Protein AF-A0A397C5X0-F1 (afdb_monomer_lite)

Structure (mmCIF, N/CA/C/O backbone):
data_AF-A0A397C5X0-F1
#
_entry.id   AF-A0A397C5X0-F1
#
loop_
_atom_site.group_PDB
_atom_site.id
_atom_site.type_symbol
_atom_site.label_atom_id
_atom_site.label_alt_id
_atom_site.label_comp_id
_atom_site.label_asym_id
_atom_site.label_entity_id
_atom_site.label_seq_id
_atom_site.pdbx_PDB_ins_code
_atom_site.Cartn_x
_atom_site.Cartn_y
_atom_site.Cartn_z
_atom_site.occupancy
_atom_site.B_iso_or_equiv
_atom_site.auth_seq_id
_atom_site.auth_comp_id
_atom_site.auth_asym_id
_atom_site.auth_atom_id
_atom_site.pdbx_PDB_model_num
ATOM 1 N N . MET A 1 1 ? 10.548 3.043 -4.271 1.00 57.44 1 MET A N 1
ATOM 2 C CA . MET A 1 1 ? 11.166 1.825 -4.833 1.00 57.44 1 MET A CA 1
ATOM 3 C C . MET A 1 1 ? 11.832 1.123 -3.682 1.00 57.44 1 MET A C 1
ATOM 5 O O . MET A 1 1 ? 12.838 1.619 -3.183 1.00 57.44 1 MET A O 1
ATOM 9 N N . ASP A 1 2 ? 11.217 0.028 -3.241 1.00 70.56 2 ASP A N 1
ATOM 10 C CA . ASP A 1 2 ? 11.502 -0.545 -1.924 1.00 70.56 2 ASP A CA 1
ATOM 11 C C . ASP A 1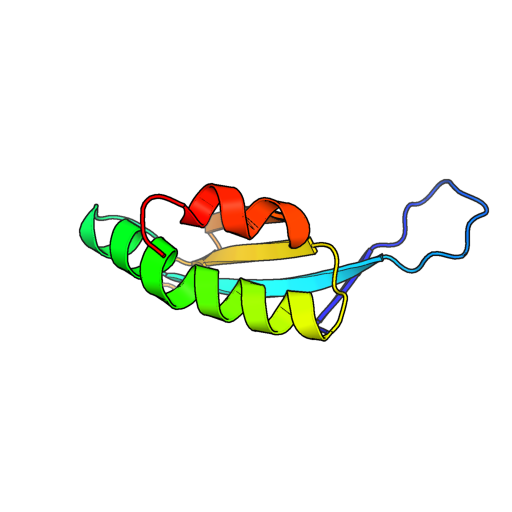 2 ? 11.999 -1.998 -2.005 1.00 70.56 2 ASP A C 1
ATOM 13 O O . ASP A 1 2 ? 12.645 -2.470 -1.073 1.00 70.56 2 ASP A O 1
ATOM 17 N N . GLY A 1 3 ? 11.743 -2.707 -3.113 1.00 68.12 3 GLY A N 1
ATOM 18 C CA . GLY A 1 3 ? 12.231 -4.070 -3.327 1.00 68.12 3 GLY A CA 1
ATOM 19 C C . GLY A 1 3 ? 12.330 -4.474 -4.800 1.00 68.12 3 GLY A C 1
ATOM 20 O O . GLY A 1 3 ? 11.703 -3.875 -5.675 1.00 68.12 3 GLY A O 1
ATOM 21 N N . VAL A 1 4 ? 13.121 -5.518 -5.051 1.00 69.12 4 VAL A N 1
ATOM 22 C CA . VAL A 1 4 ? 13.273 -6.206 -6.340 1.00 69.12 4 VAL A CA 1
ATOM 23 C C . VAL A 1 4 ? 12.874 -7.662 -6.138 1.00 69.12 4 VAL A C 1
ATOM 25 O O . VAL A 1 4 ? 13.376 -8.318 -5.224 1.00 69.12 4 VAL A O 1
ATOM 28 N N . THR A 1 5 ? 11.989 -8.177 -6.983 1.00 61.56 5 THR A N 1
ATOM 29 C CA . THR A 1 5 ? 11.722 -9.613 -7.077 1.00 61.56 5 THR A CA 1
ATOM 30 C C . THR A 1 5 ? 12.474 -10.173 -8.275 1.00 61.56 5 THR A C 1
ATOM 32 O O . THR A 1 5 ? 12.162 -9.827 -9.410 1.00 61.56 5 THR A O 1
ATOM 35 N N . ALA A 1 6 ? 13.461 -11.029 -8.015 1.00 53.41 6 ALA A N 1
ATOM 36 C CA . ALA A 1 6 ? 14.097 -11.845 -9.042 1.00 53.41 6 ALA A CA 1
ATOM 37 C C . ALA A 1 6 ? 13.353 -13.185 -9.132 1.00 53.41 6 ALA A C 1
ATOM 39 O O . ALA A 1 6 ? 13.321 -13.949 -8.160 1.00 53.41 6 ALA A O 1
ATOM 40 N N . SER A 1 7 ? 12.728 -13.454 -10.275 1.00 53.69 7 SER A N 1
ATOM 41 C CA . SER A 1 7 ? 12.253 -14.789 -10.645 1.00 53.69 7 SER A CA 1
ATOM 42 C C . SER A 1 7 ? 13.474 -15.697 -10.797 1.00 53.69 7 SER A C 1
ATOM 44 O O . SER A 1 7 ? 14.461 -15.290 -11.401 1.00 53.69 7 SER A O 1
ATOM 46 N N . LYS A 1 8 ? 13.460 -16.903 -10.220 1.00 50.38 8 LYS A N 1
ATOM 47 C CA . LYS A 1 8 ? 14.651 -17.770 -10.195 1.00 50.38 8 LYS A CA 1
ATOM 48 C C . LYS A 1 8 ? 14.930 -18.541 -11.493 1.00 50.38 8 LYS A C 1
ATOM 50 O O . LYS A 1 8 ? 15.952 -19.213 -11.520 1.00 50.38 8 LYS A O 1
ATOM 55 N N . ASP A 1 9 ? 14.098 -18.428 -12.531 1.00 56.16 9 ASP A N 1
ATOM 56 C CA . ASP A 1 9 ? 14.128 -19.375 -13.658 1.00 56.16 9 ASP A CA 1
ATOM 57 C C . ASP A 1 9 ? 14.046 -18.786 -15.082 1.00 56.16 9 ASP A C 1
ATOM 59 O O . ASP A 1 9 ? 13.955 -19.575 -16.014 1.00 56.16 9 ASP A O 1
ATOM 63 N N . ASP A 1 10 ? 14.149 -17.473 -15.318 1.00 46.56 10 ASP A N 1
ATOM 64 C CA . ASP A 1 10 ? 14.104 -16.948 -16.695 1.00 46.56 10 ASP A CA 1
ATOM 65 C C . ASP A 1 10 ? 15.331 -16.099 -17.045 1.00 46.56 10 ASP A C 1
ATOM 67 O O . ASP A 1 10 ? 15.739 -15.211 -16.301 1.00 46.56 10 ASP A O 1
ATOM 71 N N . ASP A 1 11 ? 15.887 -16.385 -18.221 1.00 51.38 11 ASP A N 1
ATOM 72 C CA . ASP A 1 11 ? 16.971 -15.698 -18.945 1.00 51.38 11 ASP A CA 1
ATOM 73 C C . ASP A 1 11 ? 16.576 -14.265 -19.393 1.00 51.38 11 ASP A C 1
ATOM 75 O O . ASP A 1 11 ? 17.177 -13.694 -20.300 1.00 51.38 11 ASP A O 1
ATOM 79 N N . ASP A 1 12 ? 15.540 -13.684 -18.777 1.00 50.00 12 ASP A N 1
ATOM 80 C CA . ASP A 1 12 ? 15.015 -12.348 -19.046 1.00 50.00 12 ASP A CA 1
ATOM 81 C C . ASP A 1 12 ? 15.409 -11.424 -17.886 1.00 50.00 12 ASP A C 1
ATOM 83 O O . ASP A 1 12 ? 14.953 -11.563 -16.749 1.00 50.00 12 ASP A O 1
ATOM 87 N N . ASP A 1 13 ? 16.299 -10.474 -18.170 1.00 51.69 13 ASP A N 1
ATOM 88 C CA . ASP A 1 13 ? 16.845 -9.474 -17.239 1.00 51.69 13 ASP A CA 1
ATOM 89 C C . ASP A 1 13 ? 15.796 -8.405 -16.845 1.00 51.69 13 ASP A C 1
ATOM 91 O O . ASP A 1 13 ? 16.083 -7.218 -16.676 1.00 51.69 13 ASP A O 1
ATOM 95 N N . THR A 1 14 ? 14.525 -8.791 -16.716 1.00 56.81 14 THR A N 1
ATOM 96 C CA . THR A 1 14 ? 13.459 -7.915 -16.238 1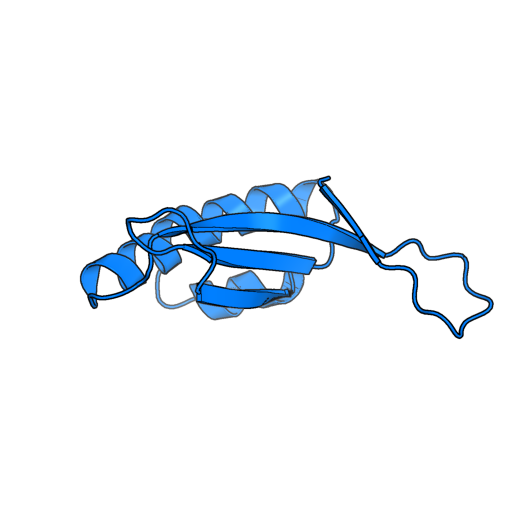.00 56.81 14 THR A CA 1
ATOM 97 C C . THR A 1 14 ? 13.418 -7.954 -14.721 1.00 56.81 14 THR A C 1
ATOM 99 O O . THR A 1 14 ? 12.683 -8.707 -14.085 1.00 56.81 14 THR A O 1
ATOM 102 N N . THR A 1 15 ? 14.222 -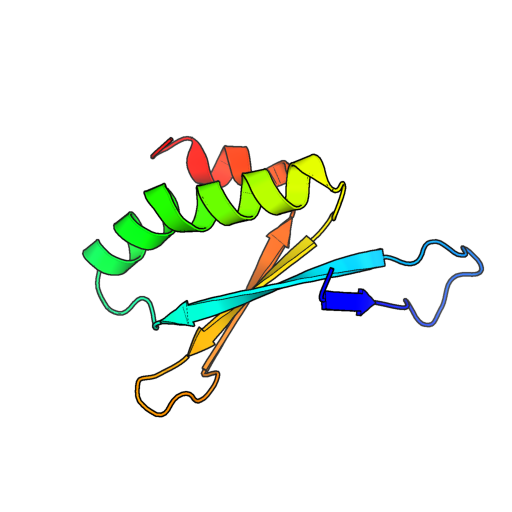7.087 -14.115 1.00 61.47 15 THR A N 1
ATOM 103 C CA . THR A 1 15 ? 14.106 -6.740 -12.696 1.00 61.47 15 THR A CA 1
ATOM 104 C C . THR A 1 15 ? 12.680 -6.248 -12.408 1.00 61.47 15 THR A C 1
ATOM 106 O O . THR A 1 15 ? 12.317 -5.119 -12.740 1.00 61.47 15 THR A O 1
ATOM 109 N N . HIS A 1 16 ? 11.853 -7.080 -11.770 1.00 74.88 16 HIS A N 1
ATOM 110 C CA . HIS A 1 16 ? 10.508 -6.681 -11.363 1.00 74.88 16 HIS A CA 1
ATOM 111 C C . HIS A 1 16 ? 10.579 -5.893 -10.056 1.00 74.88 16 HIS A C 1
ATOM 113 O O . HIS A 1 16 ? 10.863 -6.436 -8.984 1.00 74.88 16 HIS A O 1
ATOM 119 N N . TYR A 1 17 ? 10.327 -4.590 -10.141 1.00 83.94 17 TYR A N 1
ATOM 120 C CA . TYR A 1 17 ? 10.255 -3.732 -8.965 1.00 83.94 17 TYR A CA 1
ATOM 121 C C . TYR A 1 17 ? 8.937 -3.912 -8.217 1.00 83.94 17 TYR A C 1
ATOM 123 O O . TYR A 1 17 ? 7.869 -4.053 -8.814 1.00 83.94 17 TYR A O 1
ATOM 131 N N . VAL A 1 18 ? 9.018 -3.843 -6.890 1.00 89.50 18 VAL A N 1
ATOM 132 C CA . VAL A 1 18 ? 7.860 -3.892 -5.998 1.00 89.50 18 VAL A CA 1
ATOM 133 C C . VAL A 1 18 ? 7.892 -2.698 -5.047 1.00 89.50 18 VAL A C 1
ATOM 135 O O . VAL A 1 18 ? 8.934 -2.347 -4.487 1.00 89.50 18 VAL A O 1
ATOM 138 N N . GLU A 1 19 ? 6.733 -2.074 -4.849 1.00 92.06 19 GLU A N 1
ATOM 139 C CA . GLU A 1 19 ? 6.535 -1.035 -3.837 1.00 92.06 19 GLU A CA 1
ATOM 140 C C . GLU A 1 19 ? 5.977 -1.669 -2.557 1.00 92.06 19 GLU A C 1
ATOM 142 O O . GLU A 1 19 ? 5.001 -2.427 -2.601 1.00 92.06 19 GLU A O 1
ATOM 147 N N . LEU A 1 20 ? 6.575 -1.354 -1.405 1.00 93.75 20 LEU A N 1
ATOM 148 C CA . LEU A 1 20 ? 6.189 -1.919 -0.116 1.00 93.75 20 LEU A CA 1
ATOM 149 C C . LEU A 1 20 ? 5.467 -0.863 0.712 1.00 93.75 20 LEU A C 1
ATOM 151 O O . LEU A 1 20 ? 6.025 0.150 1.125 1.00 93.75 20 LEU A O 1
ATOM 155 N N . LYS A 1 21 ? 4.199 -1.120 1.018 1.00 93.69 21 LYS A N 1
ATOM 156 C CA . LYS A 1 21 ? 3.384 -0.256 1.869 1.00 93.69 21 LYS A CA 1
ATOM 157 C C . LYS A 1 21 ? 2.966 -0.992 3.120 1.00 93.69 21 LYS A C 1
ATOM 159 O O . LYS A 1 21 ? 2.832 -2.209 3.151 1.00 93.69 21 LYS A O 1
ATOM 164 N N . THR A 1 22 ? 2.721 -0.235 4.178 1.00 94.00 22 THR A N 1
ATOM 165 C CA . THR A 1 22 ? 2.177 -0.789 5.413 1.00 94.00 22 THR A CA 1
ATOM 166 C C . THR A 1 22 ? 1.001 0.036 5.903 1.00 94.00 22 THR A C 1
ATOM 168 O O . THR A 1 22 ? 0.976 1.262 5.768 1.00 94.00 22 THR A O 1
ATOM 171 N N . PHE A 1 23 ? 0.012 -0.633 6.486 1.00 94.38 23 PHE A N 1
ATOM 172 C CA . PHE A 1 23 ? -1.175 0.001 7.041 1.00 94.38 23 PHE A CA 1
ATOM 173 C C . PHE A 1 23 ? -1.628 -0.696 8.326 1.00 94.38 23 PHE A C 1
ATOM 175 O O . PHE A 1 23 ? -1.219 -1.815 8.623 1.00 94.38 23 PHE A O 1
ATOM 182 N N . ARG A 1 24 ? -2.452 -0.023 9.131 1.00 93.75 24 ARG A N 1
ATOM 183 C CA . ARG A 1 24 ? -3.088 -0.650 10.301 1.00 93.75 24 ARG A CA 1
ATOM 184 C C . ARG A 1 24 ? -4.081 -1.725 9.859 1.00 93.75 24 ARG A C 1
ATOM 186 O O . ARG A 1 24 ? -4.641 -1.634 8.768 1.00 93.75 24 ARG A O 1
ATOM 193 N N . MET A 1 25 ? -4.336 -2.704 10.719 1.00 93.38 25 MET A N 1
ATOM 194 C CA . MET A 1 25 ? -5.381 -3.703 10.492 1.00 93.38 25 MET A CA 1
ATOM 195 C C . MET A 1 25 ? -6.753 -3.071 10.213 1.00 93.38 25 MET A C 1
ATOM 197 O O . MET A 1 25 ? -7.163 -2.099 10.850 1.00 93.38 25 MET A O 1
ATOM 201 N N . LEU A 1 26 ? -7.469 -3.647 9.244 1.00 92.69 26 LEU A N 1
ATOM 202 C CA . LEU A 1 26 ? -8.786 -3.192 8.795 1.00 92.69 26 LEU A CA 1
ATOM 203 C C . LEU A 1 26 ? -9.900 -3.905 9.573 1.00 92.69 26 LEU A C 1
ATOM 205 O O . LEU A 1 26 ? -10.621 -4.751 9.031 1.00 92.69 26 LEU A O 1
ATOM 209 N N . ASN A 1 27 ? -10.007 -3.575 10.859 1.00 90.56 27 ASN A N 1
ATOM 210 C CA . ASN A 1 27 ? -10.909 -4.255 11.791 1.00 90.56 27 ASN A CA 1
ATOM 211 C C . ASN A 1 27 ? -12.370 -3.816 11.631 1.00 90.56 27 ASN A C 1
ATOM 213 O O . ASN A 1 27 ? -13.275 -4.620 11.843 1.00 90.56 27 ASN A O 1
ATOM 217 N N . THR A 1 28 ? -12.614 -2.564 11.235 1.00 92.38 28 THR A N 1
ATOM 218 C CA . THR A 1 28 ? -13.972 -2.025 11.077 1.00 92.38 28 THR A CA 1
ATOM 219 C C . THR A 1 28 ? -14.316 -1.721 9.614 1.00 92.38 28 THR A C 1
ATOM 221 O O . THR A 1 28 ? -13.420 -1.458 8.804 1.00 92.38 28 THR A O 1
ATOM 224 N N . PRO A 1 29 ? -15.612 -1.673 9.247 1.00 90.31 29 PRO A N 1
ATOM 225 C CA . PRO A 1 29 ? -16.035 -1.218 7.919 1.00 90.31 29 PRO A CA 1
ATOM 226 C C . PRO A 1 29 ? -15.545 0.200 7.585 1.00 90.31 29 PRO A C 1
ATOM 228 O O . PRO A 1 29 ? -15.187 0.482 6.445 1.00 90.31 29 PRO A O 1
ATOM 231 N N . LYS A 1 30 ? -15.461 1.081 8.591 1.00 90.06 30 LYS A N 1
ATOM 232 C CA . LYS A 1 30 ? -14.949 2.450 8.434 1.00 90.06 30 LYS A CA 1
ATOM 233 C C . LYS A 1 30 ? -13.460 2.474 8.078 1.00 90.06 30 LYS A C 1
ATOM 235 O O . LYS A 1 30 ? -13.047 3.290 7.252 1.00 90.06 30 LYS A O 1
ATOM 240 N N . ASP A 1 31 ? -12.665 1.582 8.670 1.00 90.44 31 ASP A N 1
ATOM 241 C CA . ASP A 1 31 ? -11.243 1.445 8.334 1.00 90.44 31 ASP A CA 1
ATOM 242 C C . ASP A 1 31 ? -11.067 1.012 6.881 1.00 90.44 31 ASP A C 1
ATOM 244 O O . ASP A 1 31 ? -10.254 1.596 6.168 1.00 90.44 31 ASP A O 1
ATOM 248 N N . ARG A 1 32 ? -11.861 0.026 6.438 1.00 89.94 32 ARG A N 1
ATOM 249 C CA . ARG A 1 32 ? -11.846 -0.471 5.053 1.00 89.94 32 ARG A CA 1
ATOM 250 C C . ARG A 1 32 ? -12.182 0.634 4.064 1.00 89.94 32 ARG A C 1
ATOM 252 O O . ARG A 1 32 ? -11.386 0.897 3.173 1.00 89.94 32 ARG A O 1
ATOM 259 N N . PHE A 1 33 ? -13.276 1.356 4.302 1.00 88.81 33 PHE A N 1
ATOM 260 C CA . PHE A 1 33 ? -13.661 2.498 3.474 1.00 88.81 33 PHE A CA 1
ATOM 261 C C . PHE A 1 33 ? -12.560 3.566 3.405 1.00 88.81 33 PHE A C 1
ATOM 263 O O . PHE A 1 33 ? -12.223 4.059 2.333 1.00 88.81 33 PHE A O 1
ATOM 270 N N . THR A 1 34 ? -11.958 3.910 4.548 1.00 89.62 34 THR A N 1
ATOM 271 C CA . THR A 1 34 ? -10.876 4.907 4.603 1.00 89.62 34 THR A CA 1
ATOM 272 C C . THR A 1 34 ? -9.644 4.438 3.827 1.00 89.62 34 THR A C 1
ATOM 274 O O . THR A 1 34 ? -9.000 5.228 3.132 1.00 89.62 34 THR A O 1
ATOM 277 N N . PHE A 1 35 ? -9.309 3.154 3.942 1.00 91.38 35 PHE A N 1
ATOM 278 C CA . PHE A 1 35 ? -8.207 2.552 3.212 1.00 91.38 35 PHE A CA 1
ATOM 279 C C . PHE A 1 35 ? -8.464 2.579 1.704 1.00 91.38 35 PHE A C 1
ATOM 281 O O . PHE A 1 35 ? -7.658 3.151 0.977 1.00 91.38 35 PHE A O 1
ATOM 288 N N . GLU A 1 36 ? -9.600 2.050 1.252 1.00 88.62 36 GLU A N 1
ATOM 289 C CA . GLU A 1 36 ? -9.963 1.942 -0.165 1.00 88.62 36 GLU A CA 1
ATOM 290 C C . GLU A 1 36 ? -10.120 3.310 -0.836 1.00 88.62 36 GLU A C 1
ATOM 292 O O . GLU A 1 36 ? -9.639 3.502 -1.950 1.00 88.62 36 GLU A O 1
ATOM 297 N N . ARG A 1 37 ? -10.734 4.288 -0.159 1.00 86.94 37 ARG A N 1
ATOM 298 C CA . ARG A 1 37 ? -10.986 5.616 -0.735 1.00 86.94 37 ARG A CA 1
ATOM 299 C C . ARG A 1 37 ? -9.746 6.502 -0.791 1.00 86.94 37 ARG A C 1
ATOM 301 O O . ARG A 1 37 ? -9.555 7.216 -1.767 1.00 86.94 37 ARG A O 1
ATOM 308 N N . TYR A 1 38 ? -8.928 6.512 0.262 1.00 89.56 38 TYR A N 1
ATOM 309 C CA . TYR A 1 38 ? -7.862 7.513 0.393 1.00 89.56 38 TYR A CA 1
ATOM 310 C C . TYR A 1 38 ? -6.462 6.922 0.276 1.00 89.56 38 TYR A C 1
ATOM 312 O O . TYR A 1 38 ? -5.599 7.496 -0.384 1.00 89.56 38 TYR A O 1
ATOM 320 N N . LYS A 1 39 ? -6.198 5.796 0.948 1.00 91.75 39 LYS A N 1
ATOM 321 C CA . LYS A 1 39 ? -4.840 5.234 1.013 1.00 91.75 39 LYS A CA 1
ATOM 322 C C . LYS A 1 39 ? -4.499 4.438 -0.230 1.00 91.75 39 LYS A C 1
ATOM 324 O O . LY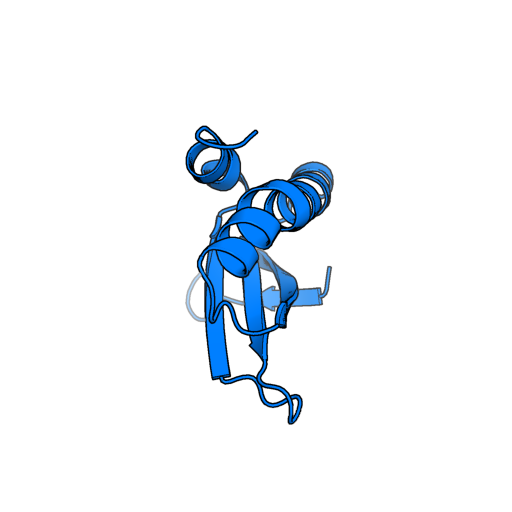S A 1 39 ? -3.413 4.612 -0.769 1.00 91.75 39 LYS A O 1
ATOM 329 N N . LEU A 1 40 ? -5.439 3.629 -0.697 1.00 90.00 40 LEU A N 1
ATOM 330 C CA . LEU A 1 40 ? -5.270 2.810 -1.882 1.00 90.00 40 LEU A CA 1
ATOM 331 C C . LEU A 1 40 ? -5.080 3.679 -3.134 1.00 90.00 40 LEU A C 1
ATOM 333 O O . LEU A 1 40 ? -4.168 3.420 -3.911 1.00 90.00 40 LEU A O 1
ATOM 337 N N . LEU A 1 41 ? -5.841 4.774 -3.253 1.00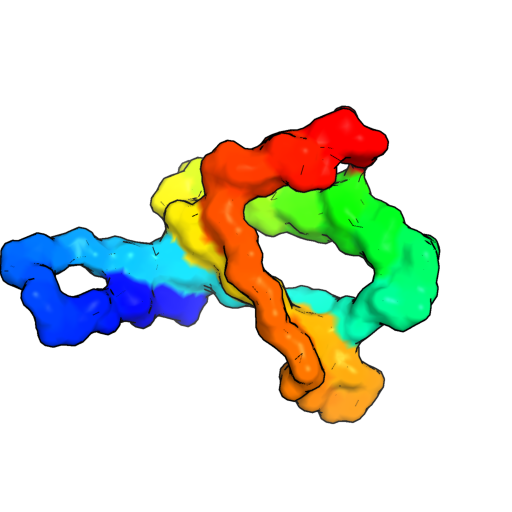 90.50 41 LEU A N 1
ATOM 338 C CA . LEU A 1 41 ? -5.664 5.773 -4.310 1.00 90.50 41 LEU A CA 1
ATOM 339 C C . LEU A 1 41 ? -4.273 6.427 -4.266 1.00 90.50 41 LEU A C 1
ATOM 341 O O . LEU A 1 41 ? -3.601 6.529 -5.289 1.00 90.50 41 LEU A O 1
ATOM 345 N N . ALA A 1 42 ? -3.812 6.842 -3.082 1.00 91.19 42 ALA A N 1
ATOM 346 C CA . ALA A 1 42 ? -2.486 7.442 -2.936 1.00 91.19 42 ALA A CA 1
ATOM 347 C C . ALA A 1 42 ? -1.360 6.462 -3.312 1.00 91.19 42 ALA A C 1
ATOM 349 O O . ALA A 1 42 ? -0.391 6.859 -3.955 1.00 91.19 42 ALA A O 1
ATOM 350 N N . PHE A 1 43 ? -1.493 5.184 -2.938 1.00 92.38 43 PHE A N 1
ATOM 351 C CA . PHE A 1 43 ? -0.536 4.144 -3.321 1.00 92.38 43 PHE A CA 1
ATOM 352 C C . PHE A 1 43 ? -0.541 3.914 -4.829 1.00 92.38 43 PHE A C 1
ATOM 354 O O . PHE A 1 43 ? 0.526 3.872 -5.434 1.00 92.38 43 PHE A O 1
ATOM 361 N N . TRP A 1 44 ? -1.730 3.841 -5.429 1.00 91.62 44 TRP A N 1
ATOM 362 C CA . TRP A 1 44 ? -1.879 3.686 -6.868 1.00 91.62 44 TRP A CA 1
ATOM 363 C C . TRP A 1 44 ? -1.191 4.815 -7.636 1.00 91.62 44 TRP A C 1
ATOM 365 O O . TRP A 1 44 ? -0.326 4.527 -8.453 1.00 91.62 44 TRP A O 1
ATOM 375 N N . ILE A 1 45 ? -1.494 6.085 -7.334 1.00 90.69 45 ILE A N 1
ATOM 376 C CA . ILE A 1 45 ? -0.882 7.228 -8.034 1.00 90.69 45 ILE A CA 1
ATOM 377 C C . ILE A 1 45 ? 0.645 7.188 -7.902 1.00 90.69 45 ILE A C 1
ATOM 379 O O . ILE A 1 45 ? 1.355 7.398 -8.883 1.00 90.69 45 ILE A O 1
ATOM 383 N N . GLN A 1 46 ? 1.164 6.889 -6.708 1.00 90.06 46 GLN A N 1
ATOM 384 C CA . GLN A 1 46 ? 2.607 6.845 -6.480 1.00 90.06 46 GLN A CA 1
ATOM 385 C C . GLN A 1 46 ? 3.295 5.755 -7.321 1.00 90.06 46 GLN A C 1
ATOM 387 O O . GLN A 1 46 ? 4.344 6.011 -7.908 1.00 90.06 46 GLN A O 1
ATOM 392 N N . SER A 1 47 ? 2.721 4.552 -7.386 1.00 88.50 47 SER A N 1
ATOM 393 C CA . SER A 1 47 ? 3.308 3.426 -8.121 1.00 88.50 47 SER A CA 1
ATOM 394 C C . SER A 1 47 ? 3.069 3.506 -9.626 1.00 88.50 47 SER A C 1
ATOM 396 O O . SER A 1 47 ? 3.961 3.151 -10.393 1.00 88.50 47 SER A O 1
ATOM 398 N N . TYR A 1 48 ? 1.915 4.025 -10.051 1.00 87.81 48 TYR A N 1
ATOM 399 C CA . TYR A 1 48 ? 1.561 4.199 -11.459 1.00 87.81 48 TYR A CA 1
ATOM 400 C C . TYR A 1 48 ? 2.504 5.185 -12.152 1.00 87.81 48 TYR A C 1
ATOM 402 O O . TYR A 1 48 ? 3.027 4.895 -13.223 1.00 87.81 48 TYR A O 1
ATOM 410 N N . LEU A 1 49 ? 2.798 6.322 -11.511 1.00 88.31 49 LEU A N 1
ATOM 411 C CA . LEU A 1 49 ? 3.676 7.347 -12.087 1.00 88.31 49 LEU A CA 1
ATOM 412 C C . LEU A 1 49 ? 5.128 6.882 -12.266 1.00 88.31 49 LEU A C 1
ATOM 414 O O . LEU A 1 49 ? 5.815 7.364 -13.161 1.00 88.31 49 LEU A O 1
ATOM 418 N N . VAL A 1 50 ? 5.600 5.970 -11.413 1.00 85.81 50 VAL A N 1
ATOM 419 C CA . VAL A 1 50 ? 6.983 5.459 -11.432 1.00 85.81 50 VAL A CA 1
ATOM 420 C C . VAL A 1 50 ? 7.086 4.133 -12.206 1.00 85.81 50 VAL A C 1
ATOM 422 O O . VAL A 1 50 ? 8.177 3.598 -12.369 1.00 85.81 50 VAL A O 1
ATOM 425 N N . GLY A 1 51 ? 5.966 3.603 -12.713 1.00 85.94 51 GLY A N 1
ATOM 426 C CA . GLY A 1 51 ? 5.937 2.365 -13.496 1.00 85.94 51 GLY A CA 1
ATOM 427 C C . GLY A 1 51 ? 6.211 1.104 -12.674 1.00 85.94 51 GLY A C 1
ATOM 428 O O . GLY A 1 51 ? 6.739 0.129 -13.200 1.00 85.94 51 GLY A O 1
ATOM 429 N N . VAL A 1 52 ? 5.890 1.109 -11.375 1.00 89.50 52 VAL A N 1
ATOM 430 C CA . VAL A 1 52 ? 6.064 -0.074 -10.523 1.00 89.50 52 VAL A CA 1
ATOM 431 C C . VAL A 1 52 ? 4.853 -0.998 -10.701 1.00 89.50 52 VAL A C 1
ATOM 433 O O . VAL A 1 52 ? 3.742 -0.589 -10.353 1.00 89.50 52 VAL A O 1
ATOM 436 N N . PRO A 1 53 ? 5.025 -2.241 -11.188 1.00 90.19 53 PRO A N 1
ATOM 437 C CA . PRO A 1 53 ? 3.907 -3.110 -11.570 1.00 90.19 53 PRO A CA 1
ATOM 438 C C . PRO A 1 53 ? 3.128 -3.675 -10.376 1.00 90.19 53 PRO A C 1
ATOM 440 O O . PRO A 1 53 ? 1.970 -4.076 -10.506 1.00 90.19 53 PRO A O 1
ATOM 443 N N . THR A 1 54 ? 3.745 -3.735 -9.194 1.00 91.06 54 THR A N 1
ATOM 444 C CA . THR A 1 54 ? 3.153 -4.392 -8.025 1.00 91.06 54 THR A CA 1
ATOM 445 C C . THR A 1 54 ? 3.348 -3.585 -6.749 1.00 91.06 54 THR A C 1
ATOM 447 O O . THR A 1 54 ? 4.454 -3.153 -6.419 1.00 91.06 54 THR A O 1
ATOM 450 N N . ILE A 1 55 ? 2.266 -3.455 -5.983 1.00 93.25 55 ILE A N 1
ATOM 451 C CA . ILE A 1 55 ? 2.241 -2.863 -4.645 1.00 93.25 55 ILE A CA 1
ATOM 452 C C . ILE A 1 55 ? 1.898 -3.960 -3.640 1.00 93.25 55 ILE A C 1
ATOM 454 O O . ILE A 1 55 ? 0.831 -4.567 -3.714 1.00 93.25 55 ILE A O 1
ATOM 458 N N . ARG A 1 56 ? 2.765 -4.205 -2.658 1.00 94.75 56 ARG A N 1
ATOM 459 C CA . ARG A 1 56 ? 2.484 -5.120 -1.542 1.00 94.75 56 ARG A CA 1
ATOM 460 C C . ARG A 1 56 ? 2.169 -4.318 -0.291 1.00 94.75 56 ARG A C 1
ATOM 462 O O . ARG A 1 56 ? 2.986 -3.528 0.174 1.00 94.75 56 ARG A O 1
ATOM 469 N N . VAL A 1 57 ? 0.972 -4.515 0.255 1.00 95.62 57 VAL A N 1
ATOM 470 C CA . VAL A 1 57 ? 0.503 -3.841 1.467 1.00 95.62 57 VAL A CA 1
ATOM 471 C C . VAL A 1 57 ? 0.503 -4.817 2.635 1.00 95.62 57 VAL A C 1
ATOM 473 O O . VAL A 1 57 ? -0.265 -5.777 2.669 1.00 95.62 57 VAL A O 1
ATOM 476 N N . GLY A 1 58 ? 1.338 -4.535 3.627 1.00 96.25 58 GLY A N 1
ATOM 477 C CA . GLY A 1 58 ? 1.352 -5.230 4.903 1.00 96.25 58 GLY A CA 1
ATOM 478 C C . GLY A 1 58 ? 0.433 -4.586 5.943 1.00 96.25 58 GLY A C 1
ATOM 479 O O . GLY A 1 58 ? 0.553 -3.397 6.238 1.00 96.25 58 GLY A O 1
ATOM 480 N N . PHE A 1 59 ? -0.454 -5.362 6.557 1.00 96.19 59 PHE A N 1
ATOM 481 C CA . PHE A 1 59 ? -1.336 -4.925 7.634 1.00 96.19 59 PHE A CA 1
ATOM 482 C C . PHE A 1 59 ? -0.784 -5.328 9.001 1.00 96.19 59 PHE A C 1
ATOM 484 O O . PHE A 1 59 ? -0.655 -6.516 9.322 1.00 96.19 59 PHE A O 1
ATOM 491 N N . ARG A 1 60 ? -0.464 -4.322 9.817 1.00 95.75 60 ARG A N 1
ATOM 492 C CA . ARG A 1 60 ? 0.105 -4.496 11.157 1.00 95.75 60 ARG A CA 1
ATOM 493 C C . ARG A 1 60 ? -0.932 -4.341 12.264 1.00 95.75 60 ARG A C 1
ATOM 495 O O . ARG A 1 60 ? -1.844 -3.514 12.156 1.00 95.75 60 ARG A O 1
ATOM 502 N N . ASN A 1 61 ? -0.764 -5.119 13.328 1.00 92.62 61 ASN A N 1
ATOM 503 C CA . ASN A 1 61 ? -1.519 -4.953 14.568 1.00 92.62 61 ASN A CA 1
ATOM 504 C C . ASN A 1 61 ? -0.968 -3.782 15.411 1.00 92.62 61 ASN A C 1
ATOM 506 O O . ASN A 1 61 ? -0.006 -3.114 15.026 1.00 92.62 61 ASN A O 1
ATOM 510 N N . GLU A 1 62 ? -1.590 -3.516 16.560 1.00 92.81 62 GLU A N 1
ATOM 511 C CA . GLU A 1 62 ? -1.197 -2.425 17.469 1.00 92.81 62 GLU A CA 1
ATOM 512 C C . GLU A 1 62 ? 0.177 -2.643 18.118 1.00 92.81 62 GLU A C 1
ATOM 514 O O . GLU A 1 62 ? 0.846 -1.683 18.484 1.00 92.81 62 GLU A O 1
ATOM 519 N N . SER A 1 63 ? 0.644 -3.891 18.173 1.00 95.69 63 SER A N 1
ATOM 520 C CA . SER A 1 63 ? 2.004 -4.251 18.587 1.00 95.69 63 SER A CA 1
ATOM 521 C C . SER A 1 63 ? 3.035 -4.111 17.455 1.00 95.69 63 SER A C 1
ATOM 523 O O . SER A 1 63 ? 4.153 -4.595 17.591 1.00 95.69 63 SER A O 1
ATOM 525 N N . PHE A 1 64 ? 2.669 -3.475 16.335 1.00 91.44 64 PHE A N 1
ATOM 526 C CA . PHE A 1 64 ? 3.501 -3.270 15.140 1.00 91.44 64 PHE A CA 1
ATOM 527 C C . PHE A 1 64 ? 3.974 -4.551 14.442 1.00 91.44 64 PHE A C 1
ATOM 529 O O . PHE A 1 64 ? 4.854 -4.502 13.584 1.00 91.44 64 PHE A O 1
ATOM 536 N N . ILE A 1 65 ? 3.345 -5.687 14.736 1.00 95.69 65 ILE A N 1
ATOM 537 C CA . ILE A 1 65 ? 3.634 -6.953 14.069 1.00 95.69 65 ILE A CA 1
ATOM 538 C C . ILE A 1 65 ? 2.823 -7.033 12.781 1.00 95.69 65 ILE A C 1
ATOM 540 O O . ILE A 1 65 ? 1.613 -6.791 12.782 1.00 95.69 65 ILE A O 1
ATOM 544 N N . LEU A 1 66 ? 3.488 -7.377 11.678 1.00 94.94 66 LEU A N 1
ATOM 545 C CA . LEU A 1 66 ? 2.837 -7.674 10.408 1.00 94.94 66 LEU A CA 1
ATOM 546 C C . LEU A 1 66 ? 1.992 -8.944 10.560 1.00 94.94 66 LEU A C 1
ATOM 548 O O . LEU A 1 66 ? 2.514 -10.012 10.855 1.00 94.94 66 LEU A O 1
ATOM 552 N N . THR A 1 67 ? 0.684 -8.817 10.365 1.00 93.88 67 THR A N 1
ATOM 553 C CA . THR A 1 67 ? -0.275 -9.920 10.568 1.00 93.88 67 THR A CA 1
ATOM 554 C C . THR A 1 67 ? -0.901 -10.425 9.278 1.00 93.88 67 THR A C 1
ATOM 556 O O . THR A 1 67 ? -1.363 -11.560 9.218 1.00 93.88 67 THR A O 1
ATOM 559 N N . LYS A 1 68 ? -0.928 -9.591 8.238 1.00 93.69 68 LYS A N 1
ATOM 560 C CA . LYS A 1 68 ? -1.462 -9.941 6.925 1.00 93.69 68 LYS A CA 1
ATOM 561 C C . LYS A 1 68 ? -0.707 -9.175 5.853 1.00 93.69 68 LYS A C 1
ATOM 563 O O . LYS A 1 68 ? -0.296 -8.045 6.084 1.00 93.69 68 LYS A O 1
ATOM 568 N N . GLU A 1 69 ? -0.593 -9.755 4.673 1.00 94.88 69 GLU A N 1
ATOM 569 C CA . GLU A 1 69 ? -0.079 -9.095 3.479 1.00 94.88 69 GLU A CA 1
ATOM 570 C C . GLU A 1 69 ? -1.100 -9.234 2.345 1.00 94.88 69 GLU A C 1
ATOM 572 O O . GLU A 1 69 ? -1.835 -10.223 2.279 1.00 94.88 69 GLU A O 1
ATOM 577 N N . GLN A 1 70 ? -1.177 -8.236 1.470 1.00 92.94 70 GLN A N 1
ATOM 578 C CA . GLN A 1 70 ? -1.954 -8.295 0.240 1.00 92.94 70 GLN A CA 1
ATOM 579 C C . GLN A 1 70 ? -1.187 -7.629 -0.901 1.00 92.94 70 GLN A C 1
ATOM 581 O O . GLN A 1 70 ? -0.725 -6.498 -0.759 1.00 92.94 70 GLN A O 1
ATOM 586 N N . ALA A 1 71 ? -1.081 -8.323 -2.031 1.00 92.06 71 ALA A N 1
ATOM 587 C CA . ALA A 1 71 ? -0.530 -7.771 -3.260 1.00 92.06 71 ALA A CA 1
ATOM 588 C C . ALA A 1 71 ? -1.637 -7.134 -4.110 1.00 92.06 71 ALA A C 1
ATOM 590 O O . ALA A 1 71 ? -2.755 -7.648 -4.177 1.00 92.06 71 ALA A O 1
ATOM 591 N N . PHE A 1 72 ? -1.299 -6.026 -4.757 1.00 91.12 72 PHE A N 1
ATOM 592 C CA . PHE A 1 72 ? -2.131 -5.308 -5.707 1.00 91.12 72 PHE A CA 1
ATOM 593 C C . PHE A 1 72 ? -1.323 -5.056 -6.974 1.00 91.12 72 PHE A C 1
ATOM 595 O O . PHE A 1 72 ? -0.189 -4.580 -6.912 1.00 91.12 72 PHE A O 1
ATOM 602 N N . GLU A 1 73 ? -1.923 -5.347 -8.119 1.00 91.31 73 GLU A N 1
ATOM 603 C CA . GLU A 1 73 ? -1.382 -4.949 -9.415 1.00 91.31 73 GLU A CA 1
ATOM 604 C C . GLU A 1 73 ? -1.754 -3.488 -9.671 1.00 91.31 73 GLU A C 1
ATOM 606 O O . GLU A 1 73 ? -2.928 -3.108 -9.573 1.00 91.31 73 GLU A O 1
ATOM 611 N N . THR A 1 74 ? -0.750 -2.664 -9.969 1.00 89.50 74 THR A N 1
ATOM 612 C CA . THR A 1 74 ? -0.915 -1.214 -10.150 1.00 89.50 74 THR A CA 1
ATOM 613 C C . THR A 1 74 ? -1.936 -0.891 -11.241 1.00 89.50 74 THR A C 1
ATOM 615 O O . THR A 1 74 ? -2.747 0.017 -11.079 1.00 89.50 74 THR A O 1
ATOM 618 N N . ASP A 1 75 ? -1.990 -1.689 -12.301 1.00 87.12 75 ASP A N 1
ATOM 619 C CA . ASP A 1 75 ? -2.859 -1.437 -13.455 1.00 87.12 75 ASP A CA 1
ATOM 620 C C . ASP A 1 75 ? -4.321 -1.828 -13.187 1.00 87.12 75 ASP A C 1
ATOM 622 O O . ASP A 1 75 ? -5.252 -1.280 -13.778 1.00 87.12 75 ASP A O 1
ATOM 626 N N . HIS A 1 76 ? -4.545 -2.758 -12.255 1.00 85.06 76 HIS A N 1
ATOM 627 C CA . HIS A 1 76 ? -5.877 -3.231 -11.875 1.00 85.06 76 HIS A CA 1
ATOM 628 C C . HIS A 1 76 ? -6.489 -2.452 -10.713 1.00 85.06 76 HIS A C 1
ATOM 630 O O . HIS A 1 76 ? -7.701 -2.516 -10.500 1.00 85.06 76 HIS A O 1
ATOM 636 N N . LEU A 1 77 ? -5.684 -1.683 -9.983 1.00 82.69 77 LEU A N 1
ATOM 637 C CA . LEU A 1 77 ? -6.122 -0.863 -8.857 1.00 82.69 77 LEU A CA 1
ATOM 638 C C . LEU A 1 77 ? -7.310 0.068 -9.172 1.00 82.69 77 LEU A C 1
ATOM 640 O O . LEU A 1 77 ? -8.255 0.048 -8.381 1.00 82.69 77 LEU A O 1
ATOM 644 N N . PRO A 1 78 ? -7.372 0.773 -10.320 1.00 81.31 78 PRO A N 1
ATOM 645 C CA . PRO A 1 78 ? -8.546 1.554 -10.729 1.00 81.31 78 PRO A CA 1
ATOM 646 C C . PRO A 1 78 ? -9.871 0.793 -10.666 1.00 81.31 78 PRO A C 1
ATOM 648 O O . PRO A 1 78 ? -10.879 1.348 -10.242 1.00 81.31 78 PRO A O 1
ATOM 651 N N . ARG A 1 79 ? -9.873 -0.508 -10.978 1.00 75.81 79 ARG A N 1
ATOM 652 C CA . ARG A 1 79 ? -11.083 -1.343 -10.904 1.00 75.81 79 ARG A CA 1
ATOM 653 C C . ARG A 1 79 ? -11.532 -1.622 -9.472 1.00 75.81 79 ARG A C 1
ATOM 655 O O . ARG A 1 79 ? -12.728 -1.719 -9.217 1.00 75.81 79 ARG A O 1
ATOM 662 N N . TYR A 1 80 ? -10.595 -1.754 -8.533 1.00 67.81 80 TYR A N 1
ATOM 663 C CA . TYR A 1 80 ? -10.926 -1.861 -7.104 1.00 67.81 80 TYR A CA 1
ATOM 664 C C . TYR A 1 80 ? -11.516 -0.559 -6.570 1.00 67.81 80 TYR A C 1
ATOM 666 O O . TYR A 1 80 ? -12.328 -0.557 -5.645 1.00 67.81 80 TYR A O 1
ATOM 674 N N . GLY A 1 81 ? -11.094 0.539 -7.179 1.00 63.34 81 GLY A N 1
ATOM 675 C CA . GLY A 1 81 ? -11.486 1.882 -6.850 1.00 63.34 81 GLY A CA 1
ATOM 676 C C . GLY A 1 81 ? -12.808 2.380 -7.374 1.00 63.34 81 GLY A C 1
ATOM 677 O O . GLY A 1 81 ? -13.378 3.290 -6.787 1.00 63.34 81 GLY A O 1
ATOM 678 N N . ASP A 1 82 ? -13.314 1.760 -8.431 1.00 64.94 82 ASP A N 1
ATOM 679 C CA . ASP A 1 82 ? -14.476 2.215 -9.199 1.00 64.94 82 ASP A CA 1
ATOM 680 C C . ASP A 1 82 ? -15.746 2.423 -8.342 1.00 64.94 82 ASP A C 1
ATOM 682 O O . ASP A 1 82 ? -16.640 3.191 -8.680 1.00 64.94 82 ASP A O 1
ATOM 686 N N . LYS A 1 83 ? -15.826 1.779 -7.168 1.00 62.78 83 LYS A N 1
ATOM 687 C CA . LYS A 1 83 ? -16.914 1.980 -6.191 1.00 62.78 83 LYS A CA 1
ATOM 688 C C . LYS A 1 83 ? -16.763 3.219 -5.298 1.00 62.78 83 LYS A C 1
ATOM 690 O O . LYS A 1 83 ? -17.715 3.587 -4.606 1.00 62.78 83 LYS A O 1
ATOM 695 N N . HIS A 1 84 ? -15.579 3.817 -5.226 1.00 61.16 84 HIS A N 1
ATOM 696 C CA . HIS A 1 84 ? -15.201 4.785 -4.195 1.00 61.16 84 HIS A CA 1
ATOM 697 C C . HIS A 1 84 ? -14.409 6.003 -4.694 1.00 61.16 84 HIS A C 1
ATOM 699 O O . HIS A 1 84 ? -14.254 6.934 -3.889 1.00 61.16 84 HIS A O 1
ATOM 705 N N . TRP A 1 85 ? -13.898 5.990 -5.929 1.00 61.88 85 TRP A N 1
ATOM 706 C CA . TRP A 1 85 ? -13.009 7.007 -6.511 1.00 61.88 85 TRP A CA 1
ATOM 707 C C . TRP A 1 85 ? -13.748 7.904 -7.503 1.00 61.88 85 TRP A C 1
ATOM 709 O O . TRP A 1 85 ? -14.749 7.438 -8.088 1.00 61.88 85 TRP A O 1
#

Sequence (85 aa):
MDGVTASKDDDDDTTHYVELKTFRMLNTPKDRFTFERYKLLAFWIQSYLVGVPTIRVGFRNESFILTKEQAFETDHLPRYGDKHW

Foldseek 3Di:
DPDWDDDPDDPDPPGQDEAEAEDEDPPDPVSVLCCLQPVLVVQLVVCVVVVRQKYKYFYAYPVRDGDDIDM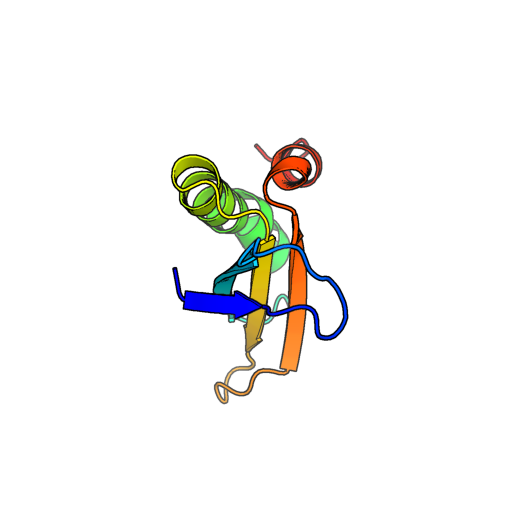DGSVCSVVSNVVHD

pLDDT: mean 82.78, std 14.48, range [46.56, 96.25]

Secondary structure (DSSP, 8-state):
--EEE--SS-S----EEEEEEEEE---SHHHHHHIIIIIHHHHHHHHHHHT--EEEEEEE-TTS-EEEEEEEETTTHHHHHTTT-

Organism: Aphanomyces astaci (NCBI:txid112090)

InterPro domains:
  IPR013961 RAI1-like [PF08652] (1-84)
  IPR039039 RAI1-like family [PTHR12395] (6-84)

Radius of gyration: 14.18 Å; chains: 1; bounding box: 34×27×38 Å